Protein AF-A0A528V6T5-F1 (afdb_monomer)

Sequence (97 aa):
GPGVDRSGDVFRHANLAGSSRHGGVLALMGDDHMAESSTNAHATEFLFVDTMVPILNPAGVQEIIDYGLYGIAMSRFAGTWAAIKCVKDNIESTASV

Solvent-accessible surface area (backbone atoms only — not comparable to full-atom values): 5350 Å² total; per-residue (Å²): 59,76,72,56,63,72,40,47,66,56,48,36,54,46,32,74,72,33,35,47,83,90,42,50,37,68,46,82,43,65,32,43,74,81,29,83,92,41,100,57,58,29,77,43,64,60,61,35,57,76,38,71,34,54,75,43,78,48,89,32,58,70,40,48,56,53,48,50,55,48,31,30,52,46,4,22,70,72,29,26,39,19,33,38,53,40,38,58,77,32,68,75,48,84,78,92,129

Nearest PDB structures (foldseek):
  5i51-assembly1_A-2  TM=5.654E-01  e=7.673E-02  Scheffersomyces stipitis CBS 6054
  9ev4-assembly1_A  TM=6.411E-01  e=4.479E-01  Corynebacterium glutamicum
  5hgx-assembly1_A-2  TM=5.633E-01  e=1.619E-01  Scheffersomyces stipitis CBS 6054
  5i5g-assembly1_A  TM=5.647E-01  e=2.603E-01  Scheffersomyces stipitis CBS 6054
  8hp4-assembly1_B  TM=5.815E-01  e=3.429E+00  Candida tropicalis

Radius of gyration: 13.65 Å; Cα cont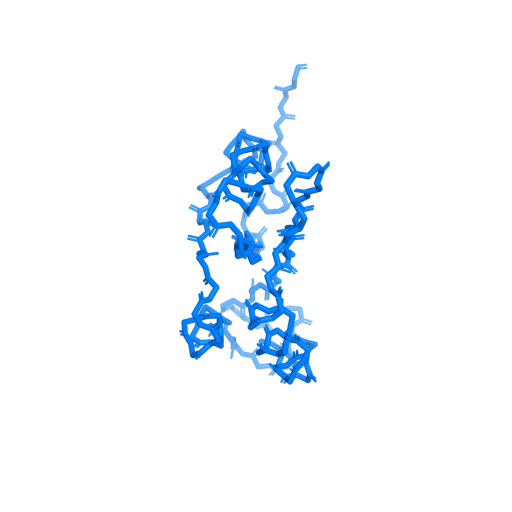acts (8 Å, |Δi|>4): 169; chains: 1; bounding box: 31×32×31 Å

Mean predicted aligned error: 4.26 Å

pL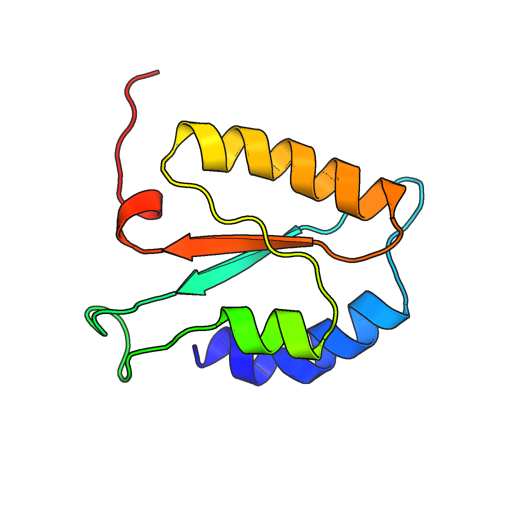DDT: mean 90.13, std 8.39, range [54.84, 97.69]

Foldseek 3Di:
DVVLVVCLVVQLVQQVQFDALVWAAEAEDEAEQPCPVHPDHDDNVVSCVVSVAAEDEDPADVCVVVVVVVQTVCSNVVRGHHYYYDYPVRPVDDDDD

Secondary structure (DSSP, 8-state):
-HHHHHTHHHHHHHHHH---TT---EEEEEE-SS-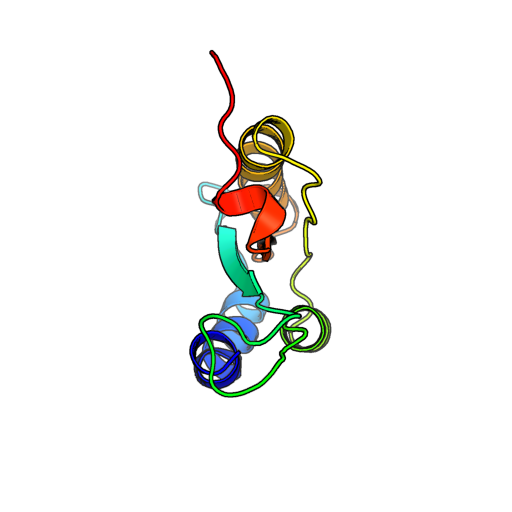SSSSS---THHHHHHTT--EE--SSHHHHHHHHHHHHHHHHHHTS-EEEEEEHHHHS-----

Structure (mmCIF, N/CA/C/O backbone):
data_AF-A0A528V6T5-F1
#
_entry.id   AF-A0A528V6T5-F1
#
loop_
_atom_site.group_PDB
_atom_site.id
_atom_site.type_symbol
_atom_site.label_atom_id
_atom_site.label_alt_id
_atom_site.label_comp_id
_atom_site.label_asym_id
_atom_site.label_entity_id
_atom_site.label_seq_id
_atom_site.pdbx_PDB_ins_code
_atom_site.Cartn_x
_atom_site.Cartn_y
_atom_site.Cartn_z
_atom_site.occupancy
_atom_site.B_iso_or_equiv
_atom_site.auth_seq_id
_atom_site.auth_comp_id
_atom_site.auth_asym_id
_atom_site.auth_atom_id
_atom_site.pdbx_PDB_model_num
ATOM 1 N N . GLY A 1 1 ? 6.178 -3.725 -9.331 1.00 83.81 1 GLY A N 1
ATOM 2 C CA . GLY A 1 1 ? 7.590 -4.158 -9.254 1.00 83.81 1 GLY A CA 1
ATOM 3 C C . GLY A 1 1 ? 7.641 -5.568 -8.691 1.00 83.81 1 GLY A C 1
ATOM 4 O O . GLY A 1 1 ? 6.700 -5.941 -7.994 1.00 83.81 1 GLY A O 1
ATOM 5 N N . PRO A 1 2 ? 8.706 -6.368 -8.905 1.00 86.75 2 PRO A N 1
ATOM 6 C CA . PRO A 1 2 ? 8.635 -7.830 -8.766 1.00 86.75 2 PRO A CA 1
ATOM 7 C C . PRO A 1 2 ? 8.183 -8.356 -7.397 1.00 86.75 2 PRO A C 1
ATOM 9 O O . PRO A 1 2 ? 7.639 -9.454 -7.304 1.00 86.75 2 PRO A O 1
ATOM 12 N N . GLY A 1 3 ? 8.452 -7.632 -6.306 1.00 89.06 3 GLY A N 1
ATOM 13 C CA . GLY A 1 3 ? 7.965 -8.002 -4.969 1.00 89.06 3 GLY A CA 1
ATOM 14 C C . GLY A 1 3 ? 6.450 -7.832 -4.823 1.00 89.06 3 GLY A C 1
ATOM 15 O O . GLY A 1 3 ? 5.772 -8.705 -4.281 1.00 89.06 3 GLY A O 1
ATOM 16 N N . VAL A 1 4 ? 5.921 -6.741 -5.369 1.00 91.31 4 VAL A N 1
ATOM 17 C CA . VAL A 1 4 ? 4.490 -6.442 -5.358 1.00 91.31 4 VAL A CA 1
ATOM 18 C C . VAL A 1 4 ? 3.749 -7.370 -6.316 1.00 91.31 4 VAL A C 1
ATOM 20 O O . VAL A 1 4 ? 2.763 -7.978 -5.916 1.00 91.31 4 VAL A O 1
ATOM 23 N N . ASP A 1 5 ? 4.294 -7.605 -7.510 1.00 91.00 5 ASP A N 1
ATOM 24 C CA . ASP A 1 5 ? 3.693 -8.494 -8.512 1.00 91.00 5 ASP A CA 1
ATOM 25 C C . ASP A 1 5 ? 3.526 -9.926 -7.964 1.00 91.00 5 ASP A C 1
ATOM 27 O O . ASP A 1 5 ? 2.478 -10.550 -8.119 1.00 91.00 5 ASP A O 1
ATOM 31 N N . ARG A 1 6 ? 4.529 -10.426 -7.225 1.00 94.12 6 ARG A N 1
ATOM 32 C CA . ARG A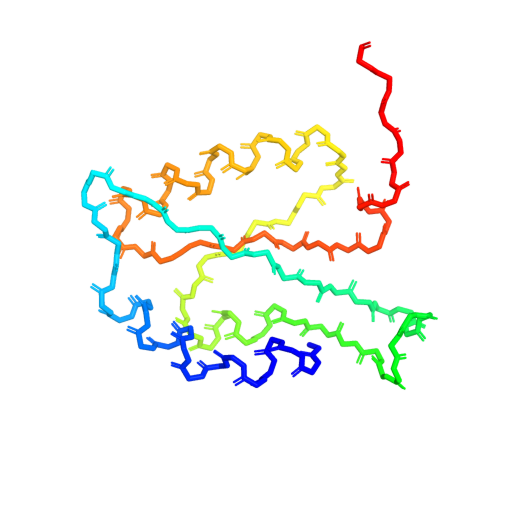 1 6 ? 4.471 -11.735 -6.545 1.00 94.12 6 ARG A CA 1
ATOM 33 C C . ARG A 1 6 ? 3.480 -11.784 -5.382 1.00 94.12 6 ARG A C 1
ATOM 35 O O . ARG A 1 6 ? 3.019 -12.864 -5.028 1.00 94.12 6 ARG A O 1
ATOM 42 N N . SER A 1 7 ? 3.154 -10.636 -4.798 1.00 94.69 7 SER A N 1
ATOM 43 C CA . SER A 1 7 ? 2.222 -10.521 -3.672 1.00 94.69 7 SER A CA 1
ATOM 44 C C . SER A 1 7 ? 0.768 -10.313 -4.120 1.00 94.69 7 SER A C 1
ATOM 46 O O . SER A 1 7 ? -0.113 -10.188 -3.275 1.00 94.69 7 SER A O 1
ATOM 48 N N . GLY A 1 8 ? 0.483 -10.317 -5.430 1.00 93.69 8 GLY A N 1
ATOM 49 C CA . GLY A 1 8 ? -0.854 -10.056 -5.979 1.00 93.69 8 GLY A CA 1
ATOM 50 C C . GLY A 1 8 ? -1.969 -10.921 -5.382 1.00 93.69 8 GLY A C 1
ATOM 51 O O . GLY A 1 8 ? -3.043 -10.415 -5.062 1.00 93.69 8 GLY A O 1
ATOM 52 N N . ASP A 1 9 ? -1.707 -12.213 -5.175 1.00 95.69 9 ASP A N 1
ATOM 53 C CA . ASP A 1 9 ? -2.677 -13.120 -4.552 1.00 95.69 9 ASP A CA 1
ATOM 54 C C . ASP A 1 9 ? -2.957 -12.768 -3.081 1.00 95.69 9 ASP A C 1
ATOM 56 O O . ASP A 1 9 ? -4.107 -12.783 -2.639 1.00 95.69 9 ASP A O 1
ATOM 60 N N . VAL A 1 10 ? -1.918 -12.360 -2.345 1.00 95.38 10 VAL A N 1
ATOM 61 C CA . VAL A 1 10 ? -2.037 -11.899 -0.956 1.00 95.38 10 VAL A CA 1
ATOM 62 C C . VAL A 1 10 ? -2.909 -10.651 -0.892 1.00 95.38 10 VAL A C 1
ATOM 64 O O . VAL A 1 10 ? -3.830 -10.607 -0.082 1.00 95.38 10 VAL A O 1
ATOM 67 N N . PHE A 1 11 ? -2.675 -9.662 -1.760 1.00 95.75 11 PHE A N 1
ATOM 68 C CA . PHE A 1 11 ? -3.476 -8.435 -1.769 1.00 95.75 11 PHE A CA 1
ATOM 69 C C . PHE A 1 11 ? -4.943 -8.709 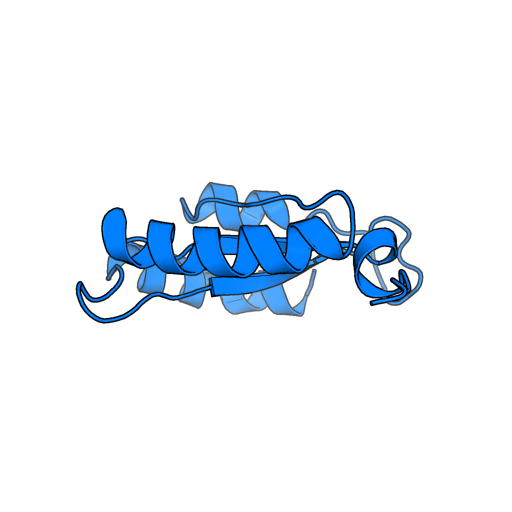-2.082 1.00 95.75 11 PHE A C 1
ATOM 71 O O . PHE A 1 11 ? -5.817 -8.175 -1.403 1.00 95.75 11 PHE A O 1
ATOM 78 N N . ARG A 1 12 ? -5.224 -9.594 -3.046 1.00 95.81 12 ARG A N 1
ATOM 79 C CA . ARG A 1 12 ? -6.598 -9.975 -3.389 1.00 95.81 12 ARG A CA 1
ATOM 80 C C . ARG A 1 12 ? -7.315 -10.614 -2.205 1.00 95.81 12 ARG A C 1
ATOM 82 O O . ARG A 1 12 ? -8.379 -10.146 -1.809 1.00 95.81 12 ARG A O 1
ATOM 89 N N . HIS A 1 13 ? -6.732 -11.658 -1.620 1.00 96.56 13 HIS A N 1
ATOM 90 C CA . HIS A 1 13 ? -7.353 -12.366 -0.502 1.00 96.56 13 HIS A CA 1
ATOM 91 C C . HIS A 1 13 ? -7.490 -11.488 0.737 1.00 96.56 13 HIS A C 1
ATOM 93 O O . HIS A 1 13 ? -8.525 -11.514 1.400 1.00 96.56 13 HIS A O 1
ATOM 99 N N . ALA A 1 14 ? -6.469 -10.692 1.046 1.00 93.81 14 ALA A N 1
ATOM 100 C CA . ALA A 1 14 ? -6.485 -9.862 2.233 1.00 93.81 14 ALA A CA 1
ATOM 101 C C . ALA A 1 14 ? -7.488 -8.708 2.119 1.00 93.81 14 ALA A C 1
ATOM 103 O O . ALA A 1 14 ? -8.174 -8.403 3.093 1.00 93.81 14 ALA A O 1
ATOM 104 N N . ASN A 1 15 ? -7.639 -8.117 0.930 1.00 95.38 15 ASN A N 1
ATOM 105 C CA . ASN A 1 15 ? -8.651 -7.090 0.712 1.00 95.38 15 ASN A CA 1
ATOM 106 C C . ASN A 1 15 ? -10.077 -7.670 0.719 1.00 95.38 15 ASN A C 1
ATOM 108 O O . ASN A 1 15 ? -10.975 -7.048 1.275 1.00 95.38 15 ASN A O 1
ATOM 112 N N . LEU A 1 16 ? -10.274 -8.885 0.187 1.00 94.81 16 LEU A N 1
ATOM 113 C CA . LEU A 1 16 ? -11.550 -9.612 0.273 1.00 94.81 16 LEU A CA 1
ATOM 114 C C . LEU A 1 16 ? -11.928 -9.984 1.714 1.00 94.81 16 LEU A C 1
ATOM 116 O O . LEU A 1 16 ? -13.098 -9.908 2.080 1.00 94.81 16 LEU A O 1
ATOM 120 N N . ALA A 1 17 ? -10.953 -10.398 2.528 1.00 95.38 17 ALA A N 1
ATOM 121 C CA . ALA A 1 17 ? -11.161 -10.690 3.948 1.00 95.38 17 ALA A CA 1
ATOM 122 C C . ALA A 1 17 ? -11.439 -9.419 4.768 1.00 95.38 17 ALA A C 1
ATOM 124 O O . ALA A 1 17 ? -12.110 -9.472 5.800 1.00 95.38 17 ALA A O 1
ATOM 125 N N . GLY A 1 18 ? -10.922 -8.290 4.290 1.00 94.44 18 GLY A N 1
ATOM 126 C CA . GLY A 1 18 ? -11.072 -6.986 4.897 1.00 94.44 18 GLY A CA 1
ATOM 127 C C . GLY A 1 18 ? -10.176 -6.755 6.112 1.00 94.44 18 GLY A C 1
ATOM 128 O O . GLY A 1 18 ? -9.317 -7.564 6.474 1.00 94.44 18 GLY A O 1
ATOM 129 N N . SER A 1 19 ? -10.355 -5.598 6.741 1.00 95.12 19 SER A N 1
ATOM 130 C CA . SER A 1 19 ? -9.623 -5.195 7.943 1.00 95.12 19 SER A CA 1
ATOM 131 C C . SER A 1 19 ? -10.496 -5.315 9.203 1.00 95.12 19 SER A C 1
ATOM 133 O O . SER A 1 19 ? -11.727 -5.270 9.164 1.00 95.12 19 SER A O 1
ATOM 135 N N . SER A 1 20 ? -9.857 -5.483 10.364 1.00 92.56 20 SER A N 1
ATOM 136 C CA . SER A 1 20 ? -10.562 -5.503 11.651 1.00 92.56 20 SER A CA 1
ATOM 137 C C . SER A 1 20 ? -11.042 -4.106 12.036 1.00 92.56 20 SER A C 1
ATOM 139 O O . SER A 1 20 ? -10.288 -3.148 11.936 1.00 92.56 20 SER A O 1
ATOM 141 N N . ARG A 1 21 ? -12.220 -3.997 12.661 1.00 86.88 21 ARG A N 1
ATOM 142 C CA . ARG A 1 21 ? -12.713 -2.735 13.253 1.00 86.88 21 ARG A CA 1
ATOM 143 C C . ARG A 1 21 ? -11.766 -2.105 14.289 1.00 86.88 21 ARG A C 1
ATOM 145 O O . ARG A 1 21 ? -11.889 -0.924 14.597 1.00 86.88 21 ARG A O 1
ATOM 152 N N . HIS A 1 22 ? -10.868 -2.900 14.875 1.00 92.75 22 HIS A N 1
ATOM 153 C CA . HIS A 1 22 ? -9.882 -2.460 15.869 1.00 92.75 22 HIS A CA 1
ATOM 154 C C . HIS A 1 22 ? -8.453 -2.406 15.307 1.00 92.75 22 HIS A C 1
ATOM 156 O O . HIS A 1 22 ? -7.537 -1.980 16.003 1.00 92.75 22 HIS A O 1
ATOM 162 N N . GLY A 1 23 ? -8.260 -2.803 14.048 1.00 91.00 23 GLY A N 1
ATOM 163 C CA . GLY A 1 23 ? -6.977 -2.805 13.349 1.00 91.00 23 GLY A CA 1
ATOM 164 C C . GLY A 1 23 ? -7.051 -1.991 12.061 1.00 91.00 23 GLY A C 1
ATOM 165 O O . GLY A 1 23 ? -8.097 -1.479 11.701 1.00 91.00 23 GLY A O 1
ATOM 166 N N . GLY A 1 24 ? -5.930 -1.818 11.385 1.00 94.25 24 GLY A N 1
ATOM 167 C CA . GLY A 1 24 ? -5.874 -1.239 10.046 1.00 94.25 24 GLY A CA 1
ATOM 168 C C . GLY A 1 24 ? -4.611 -1.753 9.381 1.00 94.25 24 GLY A C 1
ATOM 169 O O . GLY A 1 24 ? -3.627 -2.011 10.077 1.00 94.25 24 GLY A O 1
ATOM 170 N N . VAL A 1 25 ? -4.651 -1.954 8.068 1.00 96.56 25 VAL A N 1
ATOM 171 C CA . VAL A 1 25 ? -3.509 -2.459 7.309 1.00 96.56 25 VAL A CA 1
ATOM 172 C C . VAL A 1 25 ? -3.127 -1.459 6.236 1.00 96.56 25 VAL A C 1
ATOM 174 O O . VAL A 1 25 ? -3.963 -1.018 5.447 1.00 96.56 25 VAL A O 1
ATOM 177 N N . LEU A 1 26 ? -1.841 -1.127 6.226 1.00 96.69 26 LEU A N 1
ATOM 178 C CA . LEU A 1 26 ? -1.230 -0.213 5.283 1.00 96.69 26 LEU A CA 1
ATOM 179 C C . LEU A 1 26 ? -0.098 -0.938 4.553 1.00 96.69 26 LEU A C 1
ATOM 181 O O . LEU A 1 26 ? 0.908 -1.299 5.162 1.00 96.69 26 LEU A O 1
ATOM 185 N N . ALA A 1 27 ? -0.276 -1.169 3.257 1.00 95.88 27 ALA A N 1
ATOM 186 C CA . ALA A 1 27 ? 0.747 -1.721 2.385 1.00 95.88 27 ALA A CA 1
ATOM 187 C C . ALA A 1 27 ? 1.654 -0.600 1.858 1.00 95.88 27 ALA A C 1
ATOM 189 O O . ALA A 1 27 ? 1.176 0.436 1.399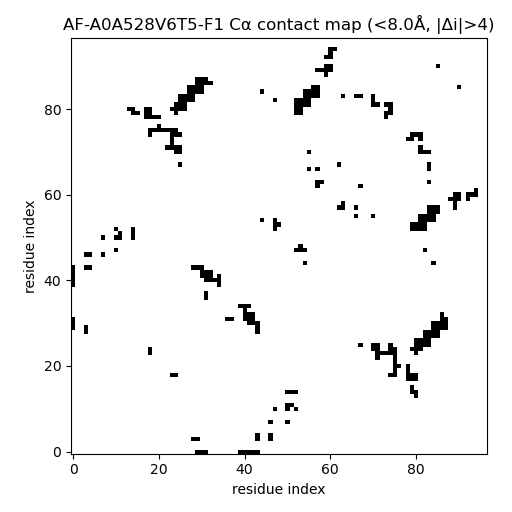 1.00 95.88 27 ALA A O 1
ATOM 190 N N . LEU A 1 28 ? 2.967 -0.815 1.893 1.00 94.19 28 LEU A N 1
ATOM 191 C CA . LEU A 1 28 ? 3.946 0.095 1.299 1.00 94.19 28 LEU A CA 1
ATOM 192 C C . LEU A 1 28 ? 4.394 -0.488 -0.038 1.00 94.19 28 LEU A C 1
ATOM 194 O O . LEU A 1 28 ? 4.957 -1.584 -0.078 1.00 94.19 28 LEU A O 1
ATOM 198 N N . MET A 1 29 ? 4.113 0.218 -1.130 1.00 91.31 29 MET A N 1
ATOM 199 C CA . MET A 1 29 ? 4.450 -0.239 -2.476 1.00 91.31 29 MET A CA 1
ATOM 200 C C . MET A 1 29 ? 5.579 0.601 -3.059 1.00 91.31 29 MET A C 1
ATOM 202 O O . MET A 1 29 ? 5.411 1.786 -3.326 1.00 91.31 29 MET A O 1
ATOM 206 N N . GLY A 1 30 ? 6.733 -0.030 -3.265 1.00 89.00 30 GLY A N 1
ATOM 207 C CA . GLY A 1 30 ? 7.853 0.593 -3.964 1.00 89.00 30 GLY A CA 1
ATOM 208 C C . GLY A 1 30 ? 7.561 0.735 -5.455 1.00 89.00 30 GLY A C 1
ATOM 209 O O . GLY A 1 30 ? 7.130 -0.232 -6.089 1.00 89.00 30 GLY A O 1
ATOM 210 N N . ASP A 1 31 ? 7.814 1.925 -5.990 1.00 86.69 31 ASP A N 1
ATOM 211 C CA . ASP A 1 31 ? 7.780 2.215 -7.418 1.00 86.69 31 ASP A CA 1
ATOM 212 C C . ASP A 1 31 ? 9.086 2.888 -7.852 1.00 86.69 31 ASP A C 1
ATOM 214 O O . ASP A 1 31 ? 9.531 3.877 -7.267 1.00 86.69 31 ASP A O 1
ATOM 218 N N . ASP A 1 32 ? 9.686 2.341 -8.904 1.00 82.31 32 ASP A N 1
ATOM 219 C CA . ASP A 1 32 ? 10.898 2.855 -9.534 1.00 82.31 32 ASP A CA 1
ATOM 220 C C . ASP A 1 32 ? 10.615 3.076 -11.022 1.00 82.31 32 ASP A C 1
ATOM 222 O O . ASP A 1 32 ? 10.699 2.162 -11.849 1.00 82.31 32 ASP A O 1
ATOM 226 N N . HIS A 1 33 ? 10.207 4.302 -11.353 1.00 79.44 33 HIS A N 1
ATOM 227 C CA . HIS A 1 33 ? 9.820 4.683 -12.716 1.00 79.44 33 HIS A CA 1
ATOM 228 C C . HIS A 1 33 ? 11.028 4.833 -13.643 1.00 79.44 33 HIS A C 1
ATOM 230 O O . HIS A 1 33 ? 10.880 4.681 -14.853 1.00 79.44 33 HIS A O 1
ATOM 236 N N . MET A 1 34 ? 12.213 5.083 -13.079 1.00 75.81 34 MET A N 1
ATOM 237 C CA . MET A 1 34 ? 13.459 5.286 -13.824 1.00 75.81 34 MET A CA 1
ATOM 238 C C . MET A 1 34 ? 14.311 4.013 -13.920 1.00 75.81 34 MET A C 1
ATOM 240 O O . MET A 1 34 ? 15.326 4.017 -14.611 1.00 75.81 34 MET A O 1
ATOM 244 N N . ALA A 1 35 ? 13.887 2.922 -13.270 1.00 76.00 35 ALA A N 1
ATOM 245 C CA . ALA A 1 35 ? 14.605 1.648 -13.223 1.00 76.00 35 ALA A CA 1
ATOM 246 C C . ALA A 1 35 ? 16.057 1.793 -12.724 1.00 76.00 35 ALA A C 1
ATOM 248 O O . ALA A 1 35 ? 16.956 1.086 -13.173 1.00 76.00 35 ALA A O 1
ATOM 249 N N . GLU A 1 36 ? 16.308 2.729 -11.807 1.00 70.06 36 GLU A N 1
ATOM 250 C CA . GLU A 1 36 ? 17.664 2.983 -11.302 1.00 70.06 36 GLU A CA 1
ATOM 251 C C . GLU A 1 36 ? 18.105 1.939 -10.273 1.00 70.06 36 GLU A C 1
ATOM 253 O O . GLU A 1 36 ? 19.285 1.607 -10.170 1.00 70.06 36 GLU A O 1
ATOM 258 N N . SER A 1 37 ? 17.151 1.404 -9.514 1.00 68.88 37 SER A N 1
ATOM 259 C CA . SER A 1 37 ? 17.358 0.351 -8.515 1.00 68.88 37 SER A CA 1
ATOM 260 C C . SER A 1 37 ? 16.814 -1.011 -8.963 1.00 68.88 37 SER A C 1
ATOM 262 O O . SER A 1 37 ? 17.106 -2.039 -8.350 1.00 68.88 37 SER A O 1
ATOM 264 N N . SER A 1 38 ? 16.017 -1.029 -10.034 1.00 71.88 38 SER A N 1
ATOM 265 C CA . SER A 1 38 ? 15.270 -2.191 -10.515 1.00 71.88 38 SER A CA 1
ATOM 266 C C . SER A 1 38 ? 15.624 -2.557 -11.950 1.00 71.88 38 SER A C 1
ATOM 268 O O . SER A 1 38 ? 15.906 -1.701 -12.772 1.00 71.88 38 SER A O 1
ATOM 270 N N . THR A 1 39 ? 15.538 -3.844 -12.296 1.00 77.19 39 THR A N 1
ATOM 271 C CA . THR A 1 39 ? 15.842 -4.319 -13.660 1.00 77.19 39 THR A CA 1
ATOM 272 C C . THR A 1 39 ? 14.879 -3.774 -14.723 1.00 77.19 39 THR A C 1
ATOM 274 O O . THR A 1 39 ? 15.256 -3.677 -15.884 1.00 77.19 39 THR A O 1
ATOM 277 N N . ASN A 1 40 ? 13.645 -3.431 -14.341 1.00 76.62 40 ASN A N 1
ATOM 278 C CA . ASN A 1 40 ? 12.633 -2.853 -15.224 1.00 76.62 40 ASN A CA 1
ATOM 279 C C . ASN A 1 40 ? 11.917 -1.694 -14.525 1.00 76.62 40 ASN A C 1
ATOM 281 O O . ASN A 1 40 ? 11.646 -1.768 -13.319 1.00 76.62 40 ASN A O 1
ATOM 285 N N . ALA A 1 41 ? 11.533 -0.685 -15.310 1.00 81.69 41 ALA A N 1
ATOM 286 C CA . ALA A 1 41 ? 10.608 0.350 -14.868 1.00 81.69 41 ALA A CA 1
ATOM 287 C C . ALA A 1 41 ? 9.255 -0.292 -14.558 1.00 81.69 41 ALA A C 1
ATOM 289 O O . ALA A 1 41 ? 8.795 -1.184 -15.279 1.00 81.69 41 ALA A O 1
ATOM 290 N N . HIS A 1 42 ? 8.622 0.132 -13.473 1.00 80.75 42 HIS A N 1
ATOM 291 C CA . HIS A 1 42 ? 7.337 -0.418 -13.070 1.00 80.75 42 HIS A CA 1
ATOM 292 C C . HIS A 1 42 ? 6.423 0.669 -12.526 1.00 80.75 42 HIS A C 1
ATOM 294 O O . HIS A 1 42 ? 6.885 1.591 -11.869 1.00 80.75 42 HIS A O 1
ATOM 300 N N . ALA A 1 43 ? 5.133 0.523 -12.832 1.00 84.50 43 ALA A N 1
ATOM 301 C CA . ALA A 1 43 ? 4.042 1.328 -12.302 1.00 84.50 43 ALA A CA 1
ATOM 302 C C . ALA A 1 43 ? 3.106 0.389 -11.544 1.00 84.50 43 ALA A C 1
ATOM 304 O O . ALA A 1 43 ? 2.265 -0.310 -12.112 1.00 84.50 43 ALA A O 1
ATOM 305 N N . THR A 1 44 ? 3.333 0.295 -10.245 1.00 86.56 44 THR A N 1
ATOM 306 C CA . THR A 1 44 ? 2.785 -0.780 -9.415 1.00 86.56 44 THR A CA 1
ATOM 307 C C . THR A 1 44 ? 1.321 -0.546 -9.020 1.00 86.56 44 THR A C 1
ATOM 309 O O . THR A 1 44 ? 0.629 -1.461 -8.575 1.00 86.56 44 THR A O 1
ATOM 312 N N . GLU A 1 45 ? 0.821 0.674 -9.217 1.00 90.25 45 GLU A N 1
ATOM 313 C CA . GLU A 1 45 ? -0.533 1.086 -8.835 1.00 90.25 45 GLU A CA 1
ATOM 314 C C . GLU A 1 45 ? -1.636 0.248 -9.495 1.00 90.25 45 GLU A C 1
ATOM 316 O O . GLU A 1 45 ? -2.643 -0.050 -8.858 1.00 90.25 45 GLU A O 1
ATOM 321 N N . PHE A 1 46 ? -1.422 -0.237 -10.721 1.00 91.31 46 PHE A N 1
ATOM 322 C CA . PHE A 1 46 ? -2.412 -1.053 -11.430 1.00 91.31 46 PHE A CA 1
ATOM 323 C C . PHE A 1 46 ? -2.716 -2.390 -10.741 1.00 91.31 46 PHE A C 1
ATOM 325 O O . PHE A 1 46 ? -3.844 -2.867 -10.834 1.00 91.31 46 PHE A O 1
ATOM 332 N N . LEU A 1 47 ? -1.763 -2.974 -10.003 1.00 93.06 47 LEU A N 1
ATOM 333 C CA . LEU A 1 47 ? -2.023 -4.196 -9.233 1.00 93.06 47 LEU A CA 1
ATOM 334 C C . LEU A 1 47 ? -2.965 -3.926 -8.049 1.00 93.06 47 LEU A C 1
ATOM 336 O O . LEU A 1 47 ? -3.837 -4.736 -7.734 1.00 93.06 47 LEU A O 1
ATOM 340 N N . PHE A 1 48 ? -2.810 -2.780 -7.389 1.00 94.19 48 PHE A N 1
ATOM 341 C CA . PHE A 1 48 ? -3.700 -2.386 -6.297 1.00 94.19 48 PHE A CA 1
ATOM 342 C C . PHE A 1 48 ? -5.082 -1.985 -6.815 1.00 94.19 48 PHE A C 1
ATOM 344 O O . PHE A 1 48 ? -6.082 -2.324 -6.188 1.00 94.19 48 PHE A O 1
ATOM 351 N N . VAL A 1 49 ? -5.157 -1.372 -8.002 1.00 94.25 49 VAL A N 1
ATOM 352 C CA . VAL A 1 49 ? -6.432 -1.147 -8.699 1.00 94.25 49 VAL A CA 1
ATOM 353 C C . VAL A 1 49 ? -7.135 -2.476 -9.003 1.00 94.25 49 VAL A C 1
ATOM 355 O O . VAL A 1 49 ? -8.312 -2.614 -8.677 1.00 94.25 49 VAL A O 1
ATOM 358 N N . ASP A 1 50 ? -6.428 -3.472 -9.552 1.00 94.25 50 ASP A N 1
ATOM 359 C CA . ASP A 1 50 ? -6.987 -4.809 -9.834 1.00 94.25 50 ASP A CA 1
ATOM 360 C C . ASP A 1 50 ? -7.502 -5.511 -8.568 1.00 94.25 50 ASP A C 1
ATOM 362 O O . ASP A 1 50 ? -8.543 -6.166 -8.572 1.00 94.25 50 ASP A O 1
ATOM 366 N N . THR A 1 51 ? -6.799 -5.330 -7.450 1.00 94.94 51 THR A N 1
ATOM 367 C CA . THR A 1 51 ? -7.174 -5.917 -6.156 1.00 94.94 51 THR A CA 1
ATOM 368 C C . THR A 1 51 ? -8.128 -5.043 -5.337 1.00 94.94 51 THR A C 1
ATOM 370 O O . THR A 1 51 ? -8.461 -5.401 -4.206 1.00 94.94 51 THR A O 1
ATOM 373 N N . MET A 1 52 ? -8.624 -3.938 -5.913 1.00 94.62 52 MET A N 1
ATOM 374 C CA . MET A 1 52 ? -9.551 -2.980 -5.294 1.00 94.62 52 MET A CA 1
ATOM 375 C C . MET A 1 52 ? -9.043 -2.373 -3.977 1.00 94.62 52 MET A C 1
ATOM 377 O O . MET A 1 52 ? -9.826 -2.054 -3.080 1.00 94.62 52 MET A O 1
ATOM 381 N N . VAL A 1 53 ? -7.729 -2.229 -3.832 1.00 96.81 53 VAL A N 1
ATOM 382 C CA . VAL A 1 53 ? -7.099 -1.607 -2.666 1.00 96.81 53 VAL A CA 1
ATOM 383 C C . VAL A 1 53 ? -6.920 -0.106 -2.940 1.00 96.81 53 VAL A C 1
ATOM 385 O O . VAL A 1 53 ? -6.250 0.250 -3.910 1.00 96.81 53 VAL A O 1
ATOM 388 N N . PRO A 1 54 ? -7.479 0.794 -2.108 1.00 95.94 54 PRO A N 1
ATOM 389 C CA . PRO A 1 54 ? -7.242 2.233 -2.196 1.00 95.94 54 PRO A CA 1
ATOM 390 C C . PRO A 1 54 ? -5.757 2.596 -2.106 1.00 95.94 54 PRO A C 1
ATOM 392 O O . PRO A 1 54 ? -5.028 2.055 -1.273 1.00 95.94 54 PRO A O 1
ATOM 395 N N . ILE A 1 55 ? -5.330 3.554 -2.930 1.00 96.12 55 ILE A N 1
ATOM 396 C CA . ILE A 1 55 ? -3.929 3.966 -3.072 1.00 96.12 55 ILE A CA 1
ATOM 397 C C . ILE A 1 55 ? -3.807 5.449 -2.720 1.00 96.12 55 ILE A C 1
ATOM 399 O O . ILE A 1 55 ? -4.526 6.283 -3.269 1.00 96.12 55 ILE A O 1
ATOM 403 N N . LEU A 1 56 ? -2.877 5.779 -1.829 1.00 96.31 56 LEU A N 1
ATOM 404 C CA . LEU A 1 56 ? -2.492 7.142 -1.477 1.00 96.31 56 LEU A CA 1
ATOM 405 C C . LEU A 1 56 ? -1.137 7.453 -2.119 1.00 96.31 56 LEU A C 1
ATOM 407 O O . LEU A 1 56 ? -0.191 6.676 -1.987 1.00 96.31 56 LEU A O 1
ATOM 411 N N . ASN A 1 57 ? -1.043 8.583 -2.819 1.00 94.75 57 ASN A N 1
ATOM 412 C CA . ASN A 1 57 ? 0.161 8.984 -3.545 1.00 94.75 57 ASN A CA 1
ATOM 413 C C . ASN A 1 57 ? 0.738 10.282 -2.954 1.00 94.75 57 ASN A C 1
ATOM 415 O O . ASN A 1 57 ? 0.290 11.357 -3.351 1.00 94.75 57 ASN A O 1
ATOM 419 N N . PRO A 1 58 ? 1.670 10.197 -1.990 1.00 94.56 58 PRO A N 1
ATOM 420 C CA . PRO A 1 58 ? 2.268 11.369 -1.365 1.00 94.56 58 PRO A CA 1
ATOM 421 C C . PRO A 1 58 ? 3.271 12.064 -2.296 1.00 94.56 58 PRO A C 1
ATOM 423 O O . PRO A 1 58 ? 4.100 11.420 -2.944 1.00 94.56 58 PRO A O 1
ATOM 426 N N . ALA A 1 59 ? 3.245 13.392 -2.301 1.00 91.62 59 ALA A N 1
ATOM 427 C CA . ALA A 1 59 ? 4.158 14.260 -3.037 1.00 91.62 59 ALA A CA 1
ATOM 428 C C . ALA A 1 59 ? 5.476 14.541 -2.288 1.00 91.62 59 ALA A C 1
ATOM 430 O O . ALA A 1 59 ? 6.416 15.067 -2.880 1.00 91.62 59 ALA A O 1
ATOM 431 N N . GLY A 1 60 ? 5.572 14.202 -0.998 1.00 91.19 60 GLY A N 1
ATOM 432 C CA . GLY A 1 60 ? 6.781 14.413 -0.199 1.00 91.19 60 GLY A CA 1
ATOM 433 C C . GLY A 1 60 ? 6.696 13.838 1.215 1.00 91.19 60 GLY A C 1
ATOM 434 O O . GLY A 1 60 ? 5.703 13.218 1.591 1.00 91.19 60 GLY A O 1
ATOM 435 N N . VAL A 1 61 ? 7.742 14.069 2.016 1.00 91.81 61 VAL A N 1
ATOM 436 C CA . VAL A 1 61 ? 7.935 13.440 3.340 1.00 91.81 61 VAL A CA 1
ATOM 437 C C . VAL A 1 61 ? 6.793 13.719 4.320 1.00 91.81 61 VAL A C 1
ATOM 439 O O . VAL A 1 61 ? 6.333 12.803 4.996 1.00 91.81 61 VAL A O 1
ATOM 442 N N . GLN A 1 62 ? 6.303 14.960 4.382 1.00 93.06 62 GLN A N 1
ATOM 443 C CA . GLN A 1 62 ? 5.193 15.314 5.272 1.00 93.06 62 GLN A CA 1
ATOM 444 C C . GLN A 1 62 ? 3.928 14.513 4.932 1.00 93.06 62 GLN A C 1
ATOM 446 O O . GLN A 1 62 ? 3.303 13.927 5.812 1.00 93.06 62 GLN A O 1
ATOM 451 N N . GLU A 1 63 ? 3.601 14.400 3.643 1.00 95.00 63 GLU A N 1
ATOM 452 C CA . GLU A 1 63 ? 2.437 13.630 3.206 1.00 95.00 63 GLU A CA 1
ATOM 453 C C . GLU A 1 63 ? 2.612 12.129 3.422 1.00 95.00 63 GLU A C 1
ATOM 455 O O . GLU A 1 63 ? 1.624 11.453 3.668 1.00 95.00 63 GLU A O 1
ATOM 460 N N . ILE A 1 64 ? 3.835 11.584 3.402 1.00 94.31 64 ILE A N 1
ATOM 461 C CA . ILE A 1 64 ? 4.063 10.180 3.785 1.00 94.31 64 ILE A CA 1
ATOM 462 C C . ILE A 1 64 ? 3.594 9.939 5.227 1.00 94.31 64 ILE A C 1
ATOM 464 O O . ILE A 1 64 ? 2.943 8.928 5.503 1.00 94.31 64 ILE A O 1
ATOM 468 N N . ILE A 1 65 ? 3.890 10.868 6.141 1.00 94.25 65 ILE A N 1
ATOM 469 C CA . ILE A 1 65 ? 3.483 10.772 7.549 1.00 94.25 65 ILE A CA 1
ATOM 470 C C . ILE A 1 65 ? 1.962 10.914 7.664 1.00 94.25 65 ILE A C 1
ATOM 472 O O . ILE A 1 65 ? 1.302 10.049 8.248 1.00 94.25 65 ILE A O 1
ATOM 476 N N . ASP A 1 66 ? 1.399 11.963 7.064 1.00 96.56 66 ASP A N 1
ATOM 477 C CA . ASP A 1 66 ? -0.032 12.257 7.157 1.00 96.56 66 ASP A CA 1
ATOM 478 C C . ASP A 1 66 ? -0.873 11.153 6.502 1.00 96.56 66 ASP A C 1
ATOM 480 O O . ASP A 1 66 ? -1.811 10.622 7.102 1.00 96.56 66 ASP A O 1
ATOM 484 N N . TYR A 1 67 ? -0.492 10.724 5.297 1.00 97.69 67 TYR A N 1
ATOM 485 C CA . TYR A 1 67 ? -1.173 9.655 4.571 1.00 97.69 67 TYR A CA 1
ATOM 486 C C . TYR A 1 67 ? -0.945 8.295 5.226 1.00 97.69 67 TYR A C 1
ATOM 488 O O . TYR A 1 67 ? -1.813 7.432 5.122 1.00 97.69 67 TYR A O 1
ATOM 496 N N . GLY A 1 68 ? 0.152 8.100 5.963 1.00 96.25 68 GLY A N 1
ATOM 497 C CA . GLY A 1 68 ? 0.346 6.935 6.826 1.00 96.25 68 GLY A CA 1
ATOM 498 C C . GLY A 1 68 ? -0.763 6.809 7.869 1.00 96.25 68 GLY A C 1
ATOM 499 O O . GLY A 1 68 ? -1.411 5.765 7.993 1.00 96.25 68 GLY A O 1
ATOM 500 N N . LEU A 1 69 ? -1.038 7.902 8.581 1.00 96.69 69 LEU A N 1
ATOM 501 C CA . LEU A 1 69 ? -2.099 7.952 9.586 1.00 96.69 69 LEU A CA 1
ATOM 502 C C . LEU A 1 69 ? -3.488 7.818 8.948 1.00 96.69 69 LEU A C 1
ATOM 504 O O . LEU A 1 69 ? -4.320 7.038 9.427 1.00 96.69 69 LEU A O 1
ATOM 508 N N . TYR A 1 70 ? -3.731 8.532 7.846 1.00 97.31 70 TYR A N 1
ATOM 509 C CA . TYR A 1 70 ? -5.006 8.474 7.132 1.00 97.31 70 TYR A CA 1
ATOM 510 C C . TYR A 1 70 ? -5.261 7.109 6.499 1.00 97.31 70 TYR A C 1
ATOM 512 O O . TYR A 1 70 ? -6.385 6.624 6.564 1.00 97.31 70 TYR A O 1
ATOM 520 N N . GLY A 1 71 ? -4.240 6.451 5.954 1.00 97.31 71 GLY A N 1
ATOM 521 C CA . GLY A 1 71 ? -4.344 5.127 5.350 1.00 97.31 71 GLY A CA 1
ATOM 522 C C . GLY A 1 71 ? -4.735 4.057 6.366 1.00 97.31 71 GLY A C 1
ATOM 523 O O . GLY A 1 71 ? -5.653 3.278 6.116 1.00 97.31 71 GLY A O 1
ATOM 524 N N . ILE A 1 72 ? -4.125 4.062 7.558 1.00 96.69 72 ILE A N 1
ATOM 525 C CA . ILE A 1 72 ? -4.512 3.143 8.644 1.00 96.69 72 ILE A CA 1
ATOM 526 C C . ILE A 1 72 ? -5.951 3.415 9.102 1.00 96.69 72 ILE A C 1
ATOM 528 O O . ILE A 1 72 ? -6.723 2.475 9.315 1.00 96.69 72 ILE A O 1
ATOM 532 N N . ALA A 1 73 ? -6.331 4.687 9.255 1.00 96.44 73 ALA A N 1
ATOM 533 C CA . ALA A 1 73 ? -7.687 5.062 9.648 1.00 96.44 73 ALA A CA 1
ATOM 534 C C . ALA A 1 73 ? -8.730 4.678 8.582 1.00 96.44 73 ALA A C 1
ATOM 536 O O . ALA A 1 73 ? -9.772 4.118 8.923 1.00 96.44 73 ALA A O 1
ATOM 537 N N . MET A 1 74 ? -8.430 4.922 7.305 1.00 96.44 74 MET A N 1
ATOM 538 C CA . MET A 1 74 ? -9.256 4.555 6.155 1.00 96.44 74 MET A CA 1
ATOM 539 C C . MET A 1 74 ? -9.429 3.045 6.069 1.00 96.44 74 MET A C 1
ATOM 541 O O . MET A 1 74 ? -10.559 2.582 5.958 1.00 96.44 74 MET A O 1
ATOM 545 N N . SER A 1 75 ? -8.336 2.285 6.195 1.00 97.50 75 SER A N 1
ATOM 546 C CA . SER A 1 75 ? -8.382 0.826 6.211 1.00 97.50 75 SER A CA 1
ATOM 547 C C . SER A 1 75 ? -9.350 0.330 7.283 1.00 97.50 75 SER A C 1
ATOM 549 O O . SER A 1 75 ? -10.250 -0.449 6.978 1.00 97.50 75 SER A O 1
ATOM 551 N N . ARG A 1 76 ? -9.231 0.835 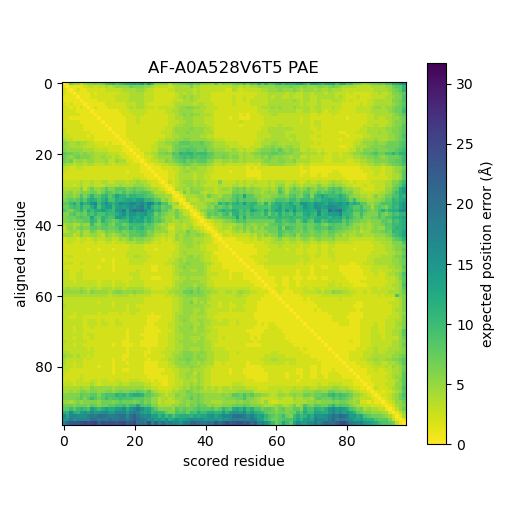8.519 1.00 96.19 76 ARG A N 1
ATOM 552 C CA . ARG A 1 76 ? -10.120 0.475 9.637 1.00 96.19 76 ARG A CA 1
ATOM 553 C C . ARG A 1 76 ? -11.584 0.827 9.374 1.00 96.19 76 ARG A C 1
ATOM 555 O O . ARG A 1 76 ? -12.474 0.073 9.752 1.00 96.19 76 ARG A O 1
ATOM 562 N N . PHE A 1 77 ? -11.830 1.999 8.796 1.00 95.69 77 PHE A N 1
ATOM 563 C CA . PHE A 1 77 ? -13.176 2.518 8.570 1.00 95.69 77 PHE A CA 1
ATOM 564 C C . PHE A 1 77 ? -13.891 1.798 7.422 1.00 95.69 77 PHE A C 1
ATOM 566 O O . PHE A 1 77 ? -15.038 1.388 7.576 1.00 95.69 77 PHE A O 1
ATOM 573 N N . ALA A 1 78 ? -13.212 1.640 6.286 1.00 94.81 78 ALA A N 1
ATOM 574 C CA . ALA A 1 78 ? -13.773 1.047 5.078 1.00 94.81 78 ALA A CA 1
ATOM 575 C C . ALA A 1 78 ? -13.782 -0.488 5.112 1.00 94.81 78 ALA A C 1
ATOM 577 O O . ALA A 1 78 ? -14.444 -1.112 4.288 1.00 94.81 78 ALA A O 1
ATOM 578 N N . GLY A 1 79 ? -13.043 -1.101 6.043 1.00 95.56 79 GLY A N 1
ATOM 579 C CA . GLY A 1 79 ? -12.889 -2.551 6.091 1.00 95.56 79 GLY A CA 1
ATOM 580 C C . GLY A 1 79 ? -12.020 -3.096 4.958 1.00 95.56 79 GLY A C 1
ATOM 581 O O . GLY A 1 79 ? -12.082 -4.287 4.697 1.00 95.56 79 GLY A O 1
ATOM 582 N N . THR A 1 80 ? -11.217 -2.265 4.291 1.00 96.06 80 THR A N 1
ATOM 583 C CA . THR A 1 80 ? -10.306 -2.661 3.204 1.00 96.06 80 THR A CA 1
ATOM 584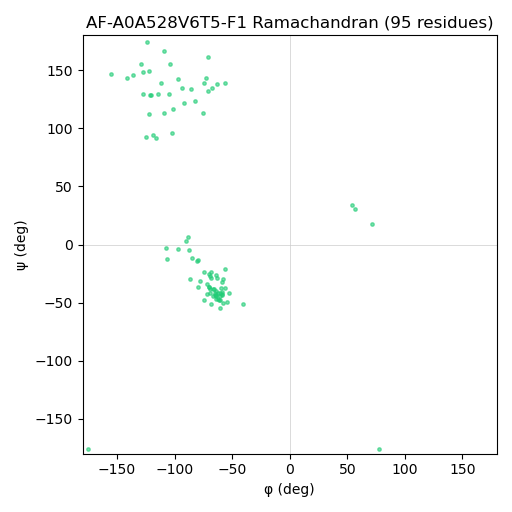 C C . THR A 1 80 ? -8.857 -2.575 3.670 1.00 96.06 80 THR A C 1
ATOM 586 O O . THR A 1 80 ? -8.554 -1.960 4.695 1.00 96.06 80 THR A O 1
ATOM 589 N N . TRP A 1 81 ? -7.920 -3.146 2.919 1.00 96.56 81 TRP A N 1
ATOM 590 C CA . TRP A 1 81 ? -6.523 -2.708 3.030 1.00 96.56 81 TRP A CA 1
ATOM 591 C C . TRP A 1 81 ? -6.382 -1.312 2.411 1.00 96.56 81 TRP A C 1
ATOM 593 O O . TRP A 1 81 ? -7.255 -0.887 1.660 1.00 96.56 81 TRP A O 1
ATOM 603 N N . ALA A 1 82 ? -5.317 -0.585 2.733 1.00 97.25 82 ALA A N 1
ATOM 604 C CA . ALA A 1 82 ? -4.933 0.650 2.047 1.00 97.25 82 ALA A CA 1
ATOM 605 C C . ALA A 1 82 ? -3.459 0.564 1.637 1.00 97.25 82 ALA A C 1
ATOM 607 O O . ALA A 1 82 ? -2.693 -0.172 2.260 1.00 97.25 82 ALA A O 1
ATOM 608 N N . ALA A 1 83 ? -3.048 1.308 0.613 1.00 96.62 83 ALA A N 1
ATOM 609 C CA . ALA A 1 83 ? -1.674 1.325 0.125 1.00 96.62 83 ALA A CA 1
ATOM 610 C C . ALA A 1 83 ? -1.109 2.748 0.034 1.00 96.62 83 ALA A C 1
ATOM 612 O O . ALA A 1 83 ? -1.842 3.690 -0.263 1.00 96.62 83 ALA A O 1
ATOM 613 N N . ILE A 1 84 ? 0.200 2.896 0.248 1.00 96.56 84 ILE A N 1
ATOM 614 C CA . ILE A 1 84 ? 0.954 4.127 -0.029 1.00 96.56 84 ILE A CA 1
ATOM 615 C C . ILE A 1 84 ? 1.963 3.872 -1.140 1.00 96.56 84 ILE A C 1
ATOM 617 O O . ILE A 1 84 ? 2.759 2.932 -1.059 1.00 96.56 84 ILE A O 1
ATOM 621 N N . LYS A 1 85 ? 1.944 4.751 -2.147 1.00 93.25 85 LYS A N 1
ATOM 622 C CA . LYS A 1 85 ? 2.926 4.792 -3.228 1.00 93.25 85 LYS A CA 1
ATOM 623 C C . LYS A 1 85 ? 4.241 5.385 -2.729 1.00 93.25 85 LYS A C 1
ATOM 625 O O . LYS A 1 85 ? 4.332 6.566 -2.403 1.00 93.25 85 LYS A O 1
ATOM 630 N N . CYS A 1 86 ? 5.266 4.549 -2.688 1.00 91.62 86 CYS A N 1
ATOM 631 C CA . CYS A 1 86 ? 6.618 4.912 -2.299 1.00 91.62 86 CYS A CA 1
ATOM 632 C C . CYS A 1 86 ? 7.453 5.057 -3.572 1.00 91.62 86 CYS A C 1
ATOM 634 O O . CYS A 1 86 ? 7.931 4.060 -4.111 1.00 91.62 86 CYS A O 1
ATOM 636 N N . VAL A 1 87 ? 7.591 6.285 -4.070 1.00 90.12 87 VAL A N 1
ATOM 637 C CA . VAL A 1 87 ? 8.420 6.585 -5.245 1.00 90.12 87 VAL A CA 1
ATOM 638 C C . VAL A 1 87 ? 9.775 7.064 -4.753 1.00 90.12 87 VAL A C 1
ATOM 640 O O . VAL A 1 87 ? 9.845 7.787 -3.764 1.00 90.12 87 VAL A O 1
ATOM 643 N N . LYS A 1 88 ? 10.856 6.696 -5.438 1.00 83.75 88 LYS A N 1
ATOM 644 C CA . LYS A 1 88 ? 12.222 7.098 -5.069 1.00 83.75 88 LYS A CA 1
ATOM 645 C C . LYS A 1 88 ? 12.330 8.562 -4.609 1.00 83.75 88 LYS A C 1
ATOM 647 O O . LYS A 1 88 ? 12.812 8.813 -3.507 1.00 83.75 88 LYS A O 1
ATOM 652 N N . ASP A 1 89 ? 11.799 9.494 -5.401 1.00 82.31 89 ASP A N 1
ATOM 653 C CA . ASP A 1 89 ? 11.863 10.936 -5.132 1.00 82.31 89 ASP A CA 1
ATOM 654 C C . ASP A 1 89 ? 11.283 11.324 -3.765 1.00 82.31 89 ASP A C 1
ATOM 656 O O . ASP A 1 89 ? 11.828 12.196 -3.092 1.00 82.31 89 ASP A O 1
ATOM 660 N N . ASN A 1 90 ? 10.200 10.674 -3.322 1.00 85.88 90 ASN A N 1
ATOM 661 C CA . ASN A 1 90 ? 9.571 10.980 -2.037 1.00 85.88 90 ASN A CA 1
ATOM 662 C C . ASN A 1 90 ? 10.206 10.218 -0.859 1.00 85.88 90 ASN A C 1
ATOM 664 O O . ASN A 1 90 ? 10.237 10.759 0.246 1.00 85.88 90 ASN A O 1
ATOM 668 N N . ILE A 1 91 ? 10.759 9.020 -1.088 1.00 87.25 91 ILE A N 1
ATOM 669 C CA . ILE A 1 91 ? 11.398 8.194 -0.048 1.00 87.25 91 ILE A CA 1
ATOM 670 C C . ILE A 1 91 ? 12.821 8.654 0.279 1.00 87.25 91 ILE A C 1
ATOM 672 O O .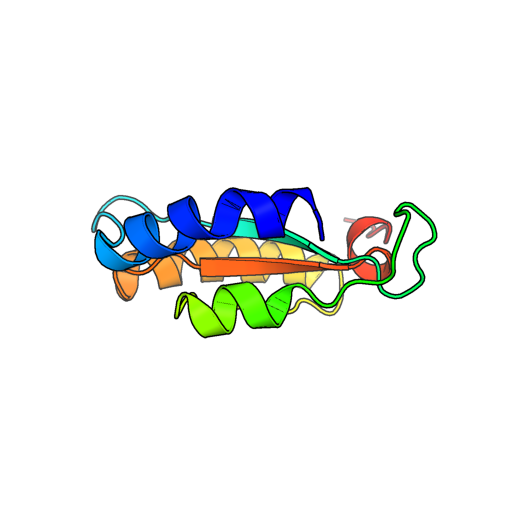 ILE A 1 91 ? 13.223 8.603 1.439 1.00 87.25 91 ILE A O 1
ATOM 676 N N . GLU A 1 92 ? 13.585 9.101 -0.717 1.00 83.12 92 GLU A N 1
ATOM 677 C CA . GLU A 1 92 ? 14.960 9.588 -0.526 1.00 83.12 92 GLU A CA 1
ATOM 678 C C . GLU A 1 92 ? 15.024 11.081 -0.171 1.00 83.12 92 GLU A C 1
ATOM 680 O O . GLU A 1 92 ? 16.095 11.616 0.117 1.00 83.12 92 GLU A O 1
ATOM 685 N N . SER A 1 93 ? 13.878 11.765 -0.168 1.00 80.00 93 SER A N 1
ATOM 686 C CA . SER A 1 93 ? 13.789 13.159 0.250 1.00 80.00 93 SER A CA 1
ATOM 687 C C . SER A 1 93 ? 14.062 13.313 1.747 1.00 80.00 93 SER A C 1
ATOM 689 O O . SER A 1 93 ? 13.499 12.612 2.586 1.00 80.00 93 SER A O 1
ATOM 691 N N . THR A 1 94 ? 14.882 14.304 2.095 1.00 74.88 94 THR A N 1
ATOM 692 C CA . THR A 1 94 ? 15.120 14.701 3.488 1.00 74.88 94 THR A CA 1
ATOM 693 C C . THR A 1 94 ? 14.169 15.831 3.867 1.00 74.88 94 THR A C 1
ATOM 695 O O . THR A 1 94 ? 14.046 16.814 3.138 1.00 74.88 94 THR A O 1
ATOM 698 N N . ALA A 1 95 ? 13.548 15.735 5.040 1.00 71.88 95 ALA A N 1
ATOM 699 C CA . ALA A 1 95 ? 12.868 16.854 5.682 1.00 71.88 95 ALA A CA 1
ATOM 700 C C . ALA A 1 95 ? 13.629 17.257 6.951 1.00 71.88 95 ALA A C 1
ATOM 702 O O . ALA A 1 95 ? 14.091 16.396 7.700 1.00 71.88 95 ALA A O 1
ATOM 703 N N . SER A 1 96 ? 13.763 18.561 7.195 1.00 64.62 96 SER A N 1
ATOM 704 C CA . SER A 1 96 ? 14.155 19.074 8.509 1.00 64.62 96 SER A CA 1
ATOM 705 C C . SER A 1 96 ? 12.912 19.133 9.395 1.00 64.62 96 SER A C 1
ATOM 707 O O . SER A 1 96 ? 11.938 19.783 9.008 1.00 64.62 96 SER A O 1
ATOM 709 N N . VAL A 1 97 ? 12.956 18.469 10.549 1.00 54.84 97 VAL A N 1
ATOM 710 C CA . VAL A 1 97 ? 11.906 18.506 11.581 1.00 54.84 97 VAL A CA 1
ATOM 711 C C . VAL A 1 97 ? 12.341 19.420 12.716 1.00 54.84 97 VAL A C 1
ATOM 713 O O . VAL A 1 97 ? 13.528 19.326 13.102 1.00 54.84 97 VAL A O 1
#